Protein AF-A0A5J4V9T2-F1 (afdb_monomer_lite)

Structure (mmCIF, N/CA/C/O backbone):
data_AF-A0A5J4V9T2-F1
#
_entry.id   AF-A0A5J4V9T2-F1
#
loop_
_atom_site.group_PDB
_atom_site.id
_atom_site.type_symbol
_atom_site.label_atom_id
_atom_site.label_alt_id
_atom_site.label_comp_id
_atom_site.label_asym_id
_atom_site.label_entity_id
_atom_site.label_seq_id
_atom_site.pdbx_PDB_ins_code
_atom_site.Cartn_x
_atom_site.Cartn_y
_atom_site.Cartn_z
_atom_site.occupancy
_atom_site.B_iso_or_equiv
_atom_site.auth_seq_id
_atom_site.auth_comp_id
_atom_site.auth_asym_id
_atom_site.auth_atom_id
_atom_site.pdbx_PDB_model_num
ATOM 1 N N . MET A 1 1 ? -54.137 41.431 70.773 1.00 40.53 1 MET A N 1
ATOM 2 C CA . MET A 1 1 ? -53.502 40.230 71.347 1.00 40.53 1 MET A CA 1
ATOM 3 C C . MET A 1 1 ? -53.942 39.076 70.475 1.00 40.53 1 MET A C 1
ATOM 5 O O . MET A 1 1 ? -55.092 38.673 70.559 1.00 40.53 1 MET A O 1
ATOM 9 N N . GLU A 1 2 ? -53.079 38.677 69.551 1.00 47.22 2 GLU A N 1
ATOM 10 C CA . GLU A 1 2 ? -53.306 37.585 68.606 1.00 47.22 2 GLU A CA 1
ATOM 11 C C . GLU A 1 2 ? -52.771 36.324 69.289 1.00 47.22 2 GLU A C 1
ATOM 13 O O . GLU A 1 2 ? -51.603 36.278 69.677 1.00 47.22 2 GLU A O 1
ATOM 18 N N . GLN A 1 3 ? -53.662 35.385 69.611 1.00 48.38 3 GLN A N 1
ATOM 19 C CA . GLN A 1 3 ? -53.279 34.135 70.262 1.00 48.38 3 GLN A CA 1
ATOM 20 C C . GLN A 1 3 ? -52.547 33.287 69.223 1.00 48.38 3 GLN A C 1
ATOM 22 O O . GLN A 1 3 ? -53.113 32.976 68.180 1.00 48.38 3 GLN A O 1
ATOM 27 N N . ALA A 1 4 ? -51.282 32.963 69.494 1.00 53.09 4 ALA A N 1
ATOM 28 C CA . ALA A 1 4 ? -50.544 31.989 68.707 1.00 53.09 4 ALA A CA 1
ATOM 29 C C . ALA A 1 4 ? -51.260 30.641 68.839 1.00 53.09 4 ALA A C 1
ATOM 31 O O . ALA A 1 4 ? -51.366 30.109 69.947 1.00 53.09 4 ALA A O 1
ATOM 32 N N . GLU A 1 5 ? -51.788 30.127 67.729 1.00 59.22 5 GLU A N 1
ATOM 33 C CA . GLU A 1 5 ? -52.361 28.788 67.704 1.00 59.22 5 GLU A CA 1
ATOM 34 C C . GLU A 1 5 ? -51.274 27.770 68.083 1.00 59.22 5 GLU A C 1
ATOM 36 O O . GLU A 1 5 ? -50.152 27.845 67.565 1.00 59.22 5 GLU A O 1
ATOM 41 N N . PRO A 1 6 ? -51.553 26.850 69.022 1.00 55.16 6 PRO A N 1
ATOM 42 C CA . PRO A 1 6 ? -50.631 25.770 69.316 1.00 55.16 6 PRO A CA 1
ATOM 43 C C . PRO A 1 6 ? -50.519 24.910 68.058 1.00 55.16 6 PRO A C 1
ATOM 45 O O . PRO A 1 6 ? -51.531 24.469 67.524 1.00 55.16 6 PRO A O 1
ATOM 48 N N . ILE A 1 7 ? -49.293 24.688 67.582 1.00 58.12 7 ILE A N 1
ATOM 49 C CA . ILE A 1 7 ? -48.998 23.696 66.544 1.00 58.12 7 ILE A CA 1
ATOM 50 C C . ILE A 1 7 ? -49.379 22.335 67.137 1.00 58.12 7 ILE A C 1
ATOM 52 O O . ILE A 1 7 ? -48.586 21.717 67.848 1.00 58.12 7 ILE A O 1
ATOM 56 N N . SER A 1 8 ? -50.633 21.933 66.944 1.00 54.97 8 SER A N 1
ATOM 57 C CA . SER A 1 8 ? -51.125 20.610 67.273 1.00 54.97 8 SER A CA 1
ATOM 58 C C . SER A 1 8 ? -50.748 19.673 66.130 1.00 54.97 8 SER A C 1
ATOM 60 O O . SER A 1 8 ? -50.972 19.972 64.958 1.00 54.97 8 SER A O 1
ATOM 62 N N . ASP A 1 9 ? -50.177 18.542 66.528 1.00 58.06 9 ASP A N 1
ATOM 63 C CA . ASP A 1 9 ? -50.210 17.281 65.793 1.00 58.06 9 ASP A CA 1
ATOM 64 C C . ASP A 1 9 ? -49.193 17.138 64.654 1.00 58.06 9 ASP A C 1
ATOM 66 O O . ASP A 1 9 ? -49.514 17.012 63.475 1.00 58.06 9 ASP A O 1
ATOM 70 N N . LEU A 1 10 ? -47.919 17.049 65.046 1.00 64.00 10 LEU A N 1
ATOM 71 C CA . LEU A 1 10 ? -46.995 16.172 64.332 1.00 64.00 10 LEU A CA 1
ATOM 72 C C . LEU A 1 10 ? -47.247 14.748 64.860 1.00 64.00 10 LEU A C 1
ATOM 74 O O . LEU A 1 10 ? -46.657 14.351 65.863 1.00 64.00 10 LEU A O 1
ATOM 78 N N . GLU A 1 11 ? -48.199 14.027 64.264 1.00 69.88 11 GLU A N 1
ATOM 79 C CA . GLU A 1 11 ? -48.394 12.602 64.558 1.00 69.88 11 GLU A CA 1
ATOM 80 C C . GLU A 1 11 ? -47.126 11.834 64.159 1.00 69.88 11 GLU A C 1
ATOM 82 O O . GLU A 1 11 ? -46.596 12.016 63.059 1.00 69.88 11 GLU A O 1
ATOM 87 N N . ASP A 1 12 ? -46.609 11.001 65.069 1.00 78.75 12 ASP A N 1
ATOM 88 C CA . ASP A 1 12 ? -45.492 10.117 64.747 1.00 78.75 12 ASP A CA 1
ATOM 89 C C . ASP A 1 12 ? -45.935 9.153 63.633 1.00 78.75 12 ASP A C 1
ATOM 91 O O . ASP A 1 12 ? -47.003 8.544 63.751 1.00 78.75 12 ASP A O 1
ATOM 95 N N . PRO A 1 13 ? -45.137 8.991 62.561 1.00 77.25 13 PRO A N 1
ATOM 96 C CA . PRO A 1 13 ? -45.513 8.153 61.434 1.00 77.25 13 PRO A CA 1
ATOM 97 C C . PRO A 1 13 ? -45.791 6.726 61.903 1.00 77.25 13 PRO A C 1
ATOM 99 O O . PRO A 1 13 ? -44.986 6.116 62.616 1.00 77.25 13 PRO A O 1
ATOM 102 N N . SER A 1 14 ? -46.931 6.193 61.474 1.00 88.38 14 SER A N 1
ATOM 103 C CA . SER A 1 14 ? -47.340 4.826 61.778 1.00 88.38 14 SER A CA 1
ATOM 104 C C . SER A 1 14 ? -46.325 3.813 61.237 1.00 88.38 14 SER A C 1
ATOM 106 O O . SER A 1 14 ? -45.560 4.078 60.305 1.00 88.38 14 SER A O 1
ATOM 108 N N . GLU A 1 15 ? -46.307 2.610 61.812 1.00 89.19 15 GLU A N 1
ATOM 109 C CA . GLU A 1 15 ? -45.380 1.553 61.391 1.00 89.19 15 GLU A CA 1
ATOM 110 C C . GLU A 1 15 ? -45.542 1.204 59.8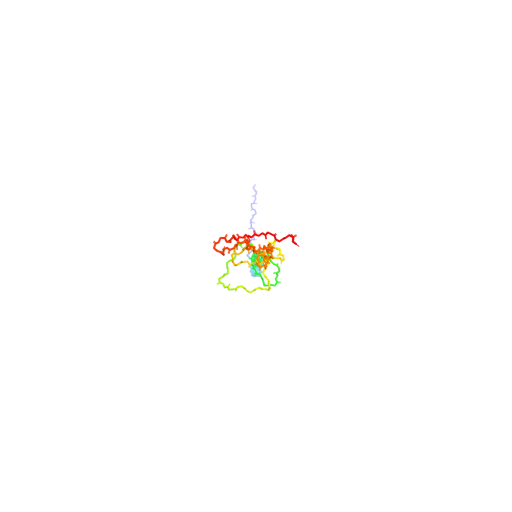98 1.00 89.19 15 GLU A C 1
ATOM 112 O O . GLU A 1 15 ? -44.551 0.961 59.206 1.00 89.19 15 GLU A O 1
ATOM 117 N N . GLU A 1 16 ? -46.774 1.282 59.388 1.00 91.38 16 GLU A N 1
ATOM 118 C CA . GLU A 1 16 ? -47.121 1.082 57.978 1.00 91.38 16 GLU A CA 1
ATOM 119 C C . GLU A 1 16 ? -46.534 2.180 57.080 1.00 91.38 16 GLU A C 1
ATOM 121 O O . GLU A 1 16 ? -45.890 1.872 56.073 1.00 91.38 16 GLU A O 1
ATOM 126 N N . GLU A 1 17 ? -46.664 3.453 57.468 1.00 90.25 17 GLU A N 1
ATOM 127 C CA . GLU A 1 17 ? -46.064 4.586 56.748 1.00 90.25 17 GLU A CA 1
ATOM 128 C C . GLU A 1 17 ? -44.534 4.498 56.740 1.00 90.25 17 GLU A C 1
ATOM 130 O O . GLU A 1 17 ? -43.887 4.738 55.716 1.00 90.25 17 GLU A O 1
ATOM 135 N N . LEU A 1 18 ? -43.937 4.070 57.856 1.00 90.00 18 LEU A N 1
ATOM 136 C CA . LEU A 1 18 ? -42.495 3.865 57.961 1.00 90.00 18 LEU A CA 1
ATOM 137 C C . LEU A 1 18 ? -42.012 2.744 57.026 1.00 90.00 18 LEU A C 1
ATOM 139 O O . LEU A 1 18 ? -40.920 2.818 56.451 1.00 90.00 18 LEU A O 1
ATOM 143 N N . GLN A 1 19 ? -42.815 1.691 56.871 1.00 93.81 19 GLN A N 1
ATOM 144 C CA . GLN A 1 19 ? -42.530 0.559 55.993 1.00 93.81 19 GLN A CA 1
ATOM 145 C C . GLN A 1 19 ? -42.707 0.936 54.517 1.00 93.81 19 GLN A C 1
ATOM 147 O O . GLN A 1 19 ? -41.879 0.562 53.678 1.00 93.81 19 GLN A O 1
ATOM 152 N N . GLN A 1 20 ? -43.722 1.743 54.210 1.00 94.38 20 GLN A N 1
ATOM 153 C CA . GLN A 1 20 ? -43.961 2.283 52.877 1.00 94.38 20 GLN A CA 1
ATOM 154 C C . GLN A 1 20 ? -42.822 3.210 52.438 1.00 94.38 20 GLN A C 1
ATOM 156 O O . GLN A 1 20 ? -42.256 3.010 51.362 1.00 94.38 20 GLN A O 1
ATOM 161 N N . MET A 1 21 ? -42.399 4.131 53.306 1.00 93.75 21 MET A N 1
ATOM 162 C CA . MET A 1 21 ? -41.269 5.029 53.058 1.00 93.75 21 MET A CA 1
ATOM 163 C C . MET A 1 21 ? -39.960 4.259 52.816 1.00 93.75 21 MET A C 1
ATOM 165 O O . MET A 1 21 ? -39.211 4.578 51.892 1.00 93.75 21 MET A O 1
ATOM 169 N N . LYS A 1 22 ? -39.690 3.195 53.587 1.00 92.88 22 LYS A N 1
ATOM 170 C CA . LYS A 1 22 ? -38.529 2.313 53.353 1.00 92.88 22 LYS A CA 1
ATOM 171 C C . LYS A 1 22 ? -38.605 1.608 51.996 1.00 92.88 22 LYS A C 1
ATOM 173 O O . LYS A 1 22 ? -37.604 1.532 51.287 1.00 92.88 22 LYS A O 1
ATOM 178 N N . SER A 1 23 ? -39.783 1.112 51.619 1.00 95.25 23 SER A N 1
ATOM 179 C CA . SER A 1 23 ? -40.006 0.482 50.312 1.00 95.25 23 SER A CA 1
ATOM 180 C C . SER A 1 23 ? -39.780 1.469 49.161 1.00 95.25 23 SER A C 1
ATOM 182 O O . SER A 1 23 ? -39.139 1.124 48.167 1.00 95.25 23 SER A O 1
ATOM 184 N N . GLU A 1 24 ? -40.267 2.705 49.284 1.00 96.25 24 GLU A N 1
ATOM 185 C CA . GLU A 1 24 ? -40.038 3.751 48.283 1.00 96.25 24 GLU A CA 1
ATOM 186 C C . GLU A 1 24 ? -38.565 4.150 48.186 1.00 96.25 24 GLU A C 1
ATOM 188 O O . GLU A 1 24 ? -38.040 4.272 47.077 1.00 96.25 24 GLU A O 1
ATOM 193 N N . TYR A 1 25 ? -37.871 4.259 49.321 1.00 94.94 25 TYR A N 1
ATOM 194 C CA . TYR A 1 25 ? -36.437 4.533 49.357 1.00 94.94 25 TYR A CA 1
ATOM 195 C C . TYR A 1 25 ? -35.626 3.464 48.610 1.00 94.94 25 TYR A C 1
ATOM 197 O O . TYR A 1 25 ? -34.780 3.793 47.775 1.00 94.94 25 TYR A O 1
ATOM 205 N N . GLU A 1 26 ? -35.921 2.181 48.834 1.00 97.06 26 GLU A N 1
ATOM 206 C CA . GLU A 1 26 ? -35.249 1.084 48.128 1.00 97.06 26 GLU A CA 1
ATOM 207 C C . GLU A 1 26 ? -35.585 1.055 46.629 1.00 97.06 26 GLU A C 1
ATOM 209 O O . GLU A 1 26 ? -34.702 0.830 45.794 1.00 97.06 26 GLU A O 1
ATOM 214 N N . LYS A 1 27 ? -36.839 1.345 46.252 1.00 97.12 27 LYS A N 1
ATOM 215 C CA . LYS A 1 27 ? -37.235 1.468 44.837 1.00 97.12 27 LYS A CA 1
ATOM 216 C C . LYS A 1 27 ? -36.484 2.600 44.138 1.00 97.12 27 LYS A C 1
ATOM 218 O O . LYS A 1 27 ? -35.933 2.380 43.061 1.00 97.12 27 LYS A O 1
ATOM 223 N N . MET A 1 28 ? -36.420 3.777 44.758 1.00 96.50 28 MET A N 1
ATOM 224 C CA . MET A 1 28 ? -35.697 4.939 44.236 1.00 96.50 28 MET A CA 1
ATO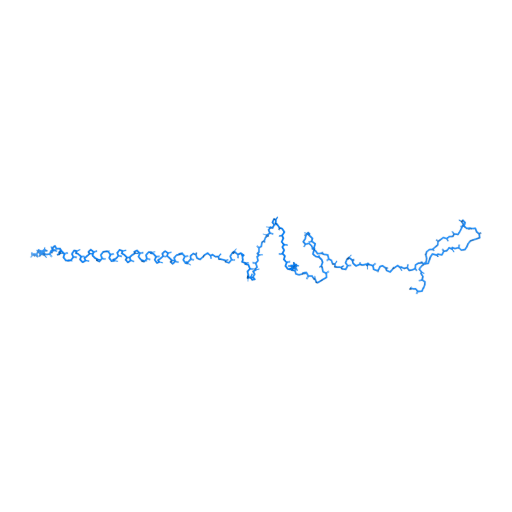M 225 C C . MET A 1 28 ? -34.203 4.640 44.083 1.00 96.50 28 MET A C 1
ATOM 227 O O . MET A 1 28 ? -33.618 4.913 43.034 1.00 96.50 28 MET A O 1
ATOM 231 N N . LYS A 1 29 ? -33.587 4.022 45.095 1.00 97.12 29 LYS A N 1
ATOM 232 C CA . LYS A 1 29 ? -32.172 3.636 45.061 1.00 97.12 29 LYS A CA 1
ATOM 233 C C . LYS A 1 29 ? -31.875 2.674 43.911 1.00 97.12 29 LYS A C 1
ATOM 235 O O . LYS A 1 29 ? -30.908 2.873 43.175 1.00 97.12 29 LYS A O 1
ATOM 240 N N . LYS A 1 30 ? -32.728 1.664 43.713 1.00 97.12 30 LYS A N 1
ATOM 241 C CA . LYS A 1 30 ? -32.609 0.716 42.598 1.00 97.12 30 LYS A CA 1
ATOM 242 C C . LYS A 1 30 ? -32.766 1.408 41.241 1.00 97.12 30 LYS A C 1
ATOM 244 O O . LYS A 1 30 ? -31.977 1.156 40.334 1.00 97.12 30 LYS A O 1
ATOM 249 N N . GLN A 1 31 ? -33.739 2.308 41.113 1.00 96.75 31 GLN A N 1
ATOM 250 C CA . GLN A 1 31 ? -33.962 3.071 39.885 1.00 96.75 31 GLN A CA 1
ATOM 251 C C . GLN A 1 31 ? -32.763 3.967 39.546 1.00 96.75 31 GLN A C 1
ATOM 253 O O . GLN A 1 31 ? -32.368 4.062 38.386 1.00 96.75 31 GLN A O 1
ATOM 258 N N . GLN A 1 32 ? -32.135 4.584 40.548 1.00 95.94 32 GLN A N 1
ATOM 259 C CA . GLN A 1 32 ? -30.949 5.412 40.343 1.00 95.94 32 GLN A CA 1
ATOM 260 C C . GLN A 1 32 ? -29.742 4.593 39.867 1.00 95.94 32 GLN A C 1
ATOM 262 O O . GLN A 1 32 ? -29.057 5.014 38.936 1.00 95.94 32 GLN A O 1
ATOM 267 N N . GLN A 1 33 ? -29.527 3.401 40.432 1.00 94.69 33 GLN A N 1
ATOM 268 C CA . GLN A 1 33 ? -28.492 2.475 39.956 1.00 94.69 33 GLN A CA 1
ATOM 269 C C . GLN A 1 33 ? -28.726 2.038 38.504 1.00 94.69 33 GLN A C 1
ATOM 271 O O . GLN A 1 33 ? -27.783 1.954 37.718 1.00 94.69 33 GLN A O 1
ATOM 276 N N . GLU A 1 34 ? -29.979 1.781 38.128 1.00 95.94 34 GLU A N 1
ATOM 277 C CA . GLU A 1 34 ? -30.336 1.440 36.751 1.00 95.94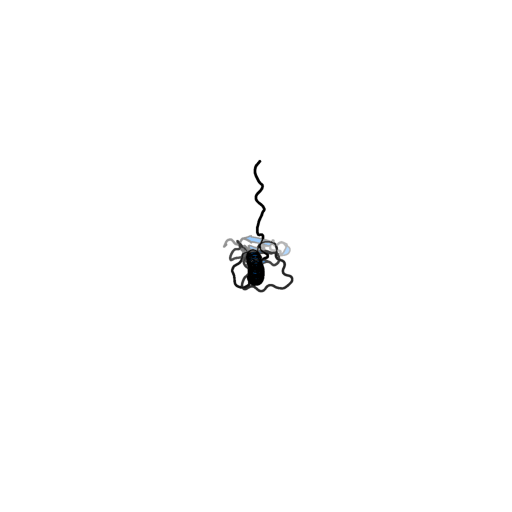 34 GLU A CA 1
ATOM 278 C C . GLU A 1 34 ? -30.040 2.607 35.799 1.00 95.94 34 GLU A C 1
ATOM 280 O O . GLU A 1 34 ? -29.360 2.413 34.790 1.00 95.94 34 GLU A O 1
ATOM 285 N N . ILE A 1 35 ? -30.438 3.831 36.160 1.00 95.50 35 ILE A N 1
ATOM 286 C CA . ILE A 1 35 ? -30.134 5.049 35.392 1.00 95.50 35 ILE A CA 1
ATOM 287 C C . ILE A 1 35 ? -28.621 5.22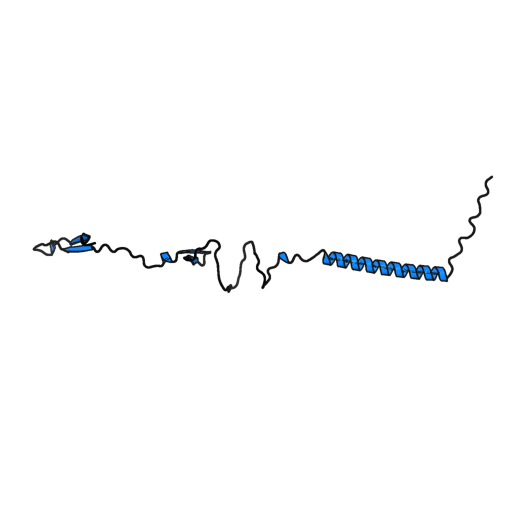5 35.217 1.00 95.50 35 ILE A C 1
ATOM 289 O O . ILE A 1 35 ? -28.161 5.464 34.101 1.00 95.50 35 ILE A O 1
ATOM 293 N N . GLU A 1 36 ? -27.839 5.068 36.283 1.00 95.00 36 GLU A N 1
ATOM 294 C CA . GLU A 1 36 ? -26.380 5.184 36.235 1.00 95.00 36 GLU A CA 1
ATOM 295 C C . GLU A 1 36 ? -25.755 4.106 35.334 1.00 95.00 36 GLU A C 1
ATOM 297 O O . GLU A 1 36 ? -24.885 4.396 34.506 1.00 95.00 36 GLU A O 1
ATOM 302 N N . SER A 1 37 ? -26.247 2.865 35.417 1.00 92.62 37 SER A N 1
ATOM 303 C CA . SER A 1 37 ? -25.798 1.772 34.550 1.00 92.62 37 SER A CA 1
ATOM 304 C C . SER A 1 37 ? -26.089 2.051 33.069 1.00 92.62 37 SER A C 1
ATOM 306 O O . SER A 1 37 ? -25.221 1.843 32.215 1.00 92.62 37 SER A O 1
ATOM 308 N N . LEU A 1 38 ? -27.267 2.606 32.763 1.00 92.31 38 LEU A N 1
ATOM 309 C CA . LEU A 1 38 ? -27.670 2.995 31.415 1.00 92.31 38 LEU A CA 1
ATOM 310 C C . LEU A 1 38 ? -26.816 4.157 30.903 1.00 92.31 38 LEU A C 1
ATOM 312 O O . LEU A 1 38 ? -26.322 4.100 29.778 1.00 92.31 38 LEU A O 1
ATOM 316 N N . GLN A 1 39 ? -26.577 5.181 31.724 1.00 87.19 39 GLN A N 1
ATOM 317 C CA . GLN A 1 39 ? -25.705 6.306 31.379 1.00 87.19 39 GLN A CA 1
ATOM 318 C C . GLN A 1 39 ? -24.274 5.844 31.076 1.00 87.19 39 GLN A C 1
ATOM 320 O O . GLN A 1 39 ? -23.696 6.238 30.059 1.00 87.19 39 GLN A O 1
ATOM 325 N N . LYS A 1 40 ? -23.719 4.947 31.900 1.00 86.50 40 LYS A N 1
ATOM 326 C CA . LYS A 1 40 ? -22.391 4.355 31.689 1.00 86.50 40 LYS A CA 1
ATOM 327 C C . LYS A 1 40 ? -22.325 3.526 30.403 1.00 86.50 40 LYS A C 1
ATOM 329 O O . LYS A 1 40 ? -21.343 3.610 29.665 1.00 86.50 40 LYS A O 1
ATOM 334 N N . PHE A 1 41 ? -23.376 2.767 30.094 1.00 81.88 41 PHE A N 1
ATOM 335 C CA . PHE A 1 41 ? -23.479 2.019 28.840 1.00 81.88 41 PHE A CA 1
ATOM 336 C C . PHE A 1 41 ? -23.539 2.943 27.613 1.00 81.88 41 PHE A C 1
ATOM 338 O O . PHE A 1 41 ? -22.850 2.701 26.620 1.00 81.88 41 PHE A O 1
ATOM 345 N N . GLN A 1 42 ? -24.302 4.039 27.686 1.00 80.81 42 GLN A N 1
ATOM 3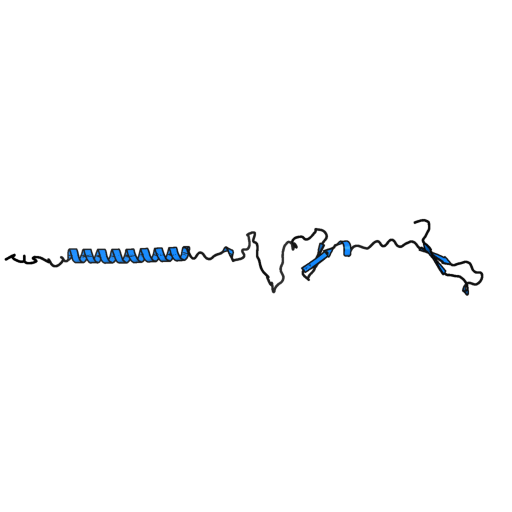46 C CA . GLN A 1 42 ? -24.356 5.050 26.624 1.00 80.81 42 GLN A CA 1
ATOM 347 C C . GLN A 1 42 ? -23.002 5.741 26.422 1.00 80.81 42 GLN A C 1
ATOM 349 O O . GLN A 1 42 ? -22.595 5.961 25.281 1.00 80.81 42 GLN A O 1
ATOM 354 N N . PHE A 1 43 ? -22.265 6.031 27.500 1.00 76.81 43 PHE A N 1
ATOM 355 C CA . PHE A 1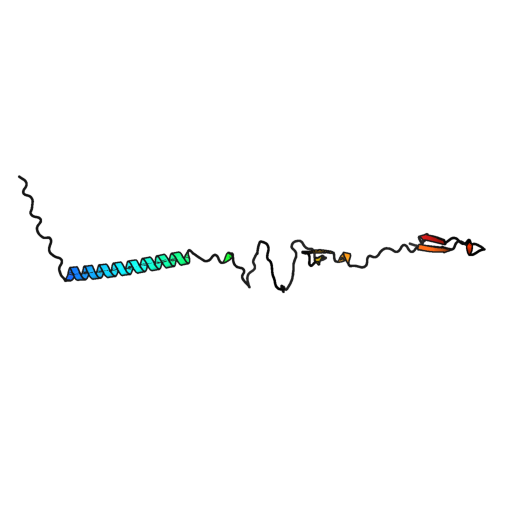 43 ? -20.904 6.566 27.414 1.00 76.81 43 PHE A CA 1
ATOM 356 C C . PHE A 1 43 ? -19.969 5.610 26.664 1.00 76.81 43 PHE A C 1
ATOM 358 O O . PHE A 1 43 ? -19.277 6.040 25.745 1.00 76.81 43 PHE A O 1
ATOM 365 N N . PHE A 1 44 ? -20.017 4.310 26.976 1.00 72.38 44 PHE A N 1
ATOM 366 C CA . PHE A 1 44 ? -19.204 3.299 26.293 1.00 72.38 44 PHE A CA 1
ATOM 367 C C . PHE A 1 44 ? -19.575 3.142 24.810 1.00 72.38 44 PHE A C 1
ATOM 369 O O . PHE A 1 44 ? -18.706 2.989 23.954 1.00 72.38 44 PHE A O 1
ATOM 376 N N . LYS A 1 45 ? -20.870 3.235 24.476 1.00 71.94 45 LYS A N 1
ATOM 377 C CA . LYS A 1 45 ? -21.318 3.284 23.077 1.00 71.94 45 LYS A CA 1
ATOM 378 C C . LYS A 1 45 ? -20.879 4.551 22.358 1.00 71.94 45 LYS A C 1
ATOM 380 O O . LYS A 1 45 ? -20.662 4.491 21.156 1.00 71.94 45 LYS A O 1
ATOM 385 N N . LYS A 1 46 ? -20.795 5.687 23.050 1.00 63.69 46 LYS A N 1
ATOM 386 C CA . LYS A 1 46 ? -20.367 6.966 22.471 1.00 63.69 46 LYS A CA 1
ATOM 387 C C . LYS A 1 46 ? -18.853 7.028 22.290 1.00 63.69 46 LYS A C 1
ATOM 389 O O . LYS A 1 46 ? -18.396 7.608 21.310 1.00 63.69 46 LYS A O 1
ATOM 394 N N . SER A 1 47 ? -18.083 6.372 23.158 1.00 63.16 47 SER A N 1
ATOM 395 C CA . SER A 1 47 ? -16.669 6.069 22.928 1.00 63.16 47 SER A CA 1
ATOM 396 C C . SER A 1 47 ? -16.513 4.921 21.925 1.00 63.16 47 SER A C 1
ATOM 398 O O . SER A 1 47 ? -15.801 3.953 22.201 1.00 63.16 47 SER A O 1
ATOM 400 N N . GLN A 1 48 ? -17.211 4.989 20.782 1.00 68.12 48 GLN A N 1
ATOM 401 C CA . GLN A 1 48 ? -16.963 4.057 19.689 1.00 68.12 48 GLN A CA 1
ATOM 402 C C . GLN A 1 48 ? -15.473 4.102 19.391 1.00 68.12 48 GLN A C 1
ATOM 404 O O . GLN A 1 48 ? -14.911 5.169 19.143 1.00 68.12 48 GLN A O 1
ATOM 409 N N . VAL A 1 49 ? -14.832 2.939 19.470 1.00 73.88 49 VAL A N 1
ATOM 410 C CA . VAL A 1 49 ? -13.478 2.786 18.962 1.00 73.88 49 VAL A CA 1
ATOM 411 C C . VAL A 1 49 ? -13.535 3.219 17.506 1.00 73.88 49 VAL A C 1
ATOM 413 O O . VAL A 1 49 ? -14.305 2.658 16.728 1.00 73.88 49 VAL A O 1
ATOM 416 N N . ASP A 1 50 ? -12.770 4.247 17.156 1.00 77.25 50 ASP A N 1
ATOM 417 C CA . ASP A 1 50 ? -12.660 4.689 15.776 1.00 77.25 50 ASP A CA 1
ATOM 418 C C . ASP A 1 50 ? -11.924 3.610 14.971 1.00 77.25 50 ASP A C 1
ATOM 420 O O . ASP A 1 50 ? -10.691 3.554 14.915 1.00 77.25 50 ASP A O 1
ATOM 424 N N . LEU A 1 51 ? -12.704 2.699 14.388 1.00 83.69 51 LEU A N 1
ATOM 425 C CA . LEU A 1 51 ? -12.191 1.589 13.597 1.00 83.69 51 LEU A CA 1
ATOM 426 C C . LEU A 1 51 ? -11.640 2.054 12.244 1.00 83.69 51 LEU A C 1
ATOM 428 O O . LEU A 1 51 ? -10.911 1.293 11.611 1.00 83.69 51 LEU A O 1
ATOM 432 N N . SER A 1 52 ? -11.906 3.297 11.816 1.00 83.94 52 SER A N 1
ATOM 433 C CA . SER A 1 52 ? -11.427 3.806 10.524 1.00 83.94 52 SER A CA 1
ATOM 434 C C . SER A 1 52 ? -9.909 4.007 10.487 1.00 83.94 52 SER A C 1
ATOM 436 O O . SER A 1 52 ? -9.348 4.288 9.430 1.00 83.94 52 SER A O 1
ATOM 438 N N . ARG A 1 53 ? -9.232 3.894 11.637 1.00 88.06 53 ARG A N 1
ATOM 439 C CA . ARG A 1 53 ? -7.773 4.017 11.765 1.00 88.06 53 ARG A CA 1
ATOM 440 C C . ARG A 1 53 ? -7.027 2.690 11.625 1.00 88.06 53 ARG A C 1
ATOM 442 O O . ARG A 1 53 ? -5.796 2.697 11.619 1.00 88.06 53 ARG A O 1
ATOM 449 N N . PHE A 1 54 ? -7.739 1.569 11.540 1.00 91.50 54 PHE A N 1
ATOM 450 C CA . PHE A 1 54 ? -7.152 0.237 11.425 1.00 91.50 54 PHE A CA 1
ATOM 451 C C . PHE A 1 54 ? -7.239 -0.280 9.991 1.00 91.50 54 PHE A C 1
ATOM 453 O O . PHE A 1 54 ? -8.202 -0.013 9.279 1.00 91.50 54 PHE A O 1
ATOM 460 N N . VAL A 1 55 ? -6.235 -1.059 9.586 1.00 95.50 55 VAL A N 1
ATOM 461 C CA . VAL A 1 55 ? -6.240 -1.761 8.299 1.00 95.50 55 VAL A CA 1
ATOM 462 C C . VAL A 1 55 ? -6.974 -3.090 8.456 1.00 95.50 55 VAL A C 1
ATOM 464 O O . VAL A 1 55 ? -6.676 -3.868 9.361 1.00 95.50 55 VAL A O 1
ATOM 467 N N . THR A 1 56 ? -7.913 -3.365 7.560 1.00 95.00 56 THR A N 1
ATOM 468 C CA . THR A 1 56 ? -8.688 -4.614 7.502 1.00 95.00 56 THR A CA 1
ATOM 469 C C . THR A 1 56 ? -8.281 -5.471 6.297 1.00 95.00 56 THR A C 1
ATOM 471 O O . THR A 1 56 ? -7.542 -5.012 5.428 1.00 95.00 56 THR A O 1
ATOM 474 N N . ARG A 1 57 ? -8.724 -6.734 6.245 1.00 95.25 57 ARG A N 1
ATOM 475 C CA . ARG A 1 57 ? -8.266 -7.708 5.234 1.00 95.25 57 ARG A CA 1
ATOM 476 C C . ARG A 1 57 ? -9.043 -7.669 3.919 1.00 95.25 57 ARG A C 1
ATOM 478 O O . ARG A 1 57 ? -8.445 -7.869 2.869 1.00 95.25 57 ARG A O 1
ATOM 485 N N . ASP A 1 58 ? -10.341 -7.391 3.990 1.00 94.75 58 ASP A N 1
ATOM 486 C CA . ASP A 1 58 ? -11.274 -7.683 2.891 1.00 94.75 58 ASP A CA 1
ATOM 487 C C . ASP A 1 58 ? -11.977 -6.428 2.356 1.00 94.75 58 ASP A C 1
ATOM 489 O O . ASP A 1 58 ? -12.975 -6.514 1.645 1.00 94.75 58 ASP A O 1
ATOM 493 N N . THR A 1 59 ? -11.474 -5.242 2.710 1.00 94.25 59 THR A N 1
ATOM 494 C CA . THR A 1 59 ? -12.034 -3.972 2.239 1.00 94.25 59 THR A CA 1
ATOM 495 C C . THR A 1 59 ? -11.002 -3.169 1.459 1.00 94.25 59 THR A C 1
ATOM 497 O O . THR A 1 59 ? -9.810 -3.159 1.786 1.00 94.25 59 THR A O 1
ATOM 500 N N . ALA A 1 60 ? -11.470 -2.481 0.417 1.00 94.88 60 ALA A N 1
ATOM 501 C CA . ALA A 1 60 ? -10.665 -1.506 -0.303 1.00 94.88 60 ALA A CA 1
ATOM 502 C C . ALA A 1 60 ? -10.366 -0.315 0.618 1.00 94.88 60 ALA A C 1
ATOM 504 O O . ALA A 1 60 ? -11.281 0.270 1.198 1.00 94.88 60 ALA A O 1
ATOM 505 N N . GLN A 1 61 ? -9.085 0.021 0.777 1.00 95.06 61 GLN A N 1
ATOM 506 C CA . GLN A 1 61 ? -8.622 1.003 1.758 1.00 95.06 61 GLN A CA 1
ATOM 507 C C . GLN A 1 61 ? -7.479 1.847 1.195 1.00 95.06 61 GLN A C 1
ATOM 509 O O . GLN A 1 61 ? -6.598 1.333 0.506 1.00 95.06 61 GLN A O 1
ATOM 514 N N . THR A 1 62 ? -7.454 3.130 1.561 1.00 93.81 62 THR A N 1
ATOM 515 C CA . THR A 1 62 ? -6.316 4.024 1.315 1.00 93.81 62 THR A CA 1
ATOM 516 C C . THR A 1 62 ? -5.491 4.138 2.590 1.00 93.81 62 THR A C 1
ATOM 518 O O . THR A 1 62 ? -5.979 4.622 3.609 1.00 93.81 62 THR A O 1
ATOM 521 N N . ILE A 1 63 ? -4.228 3.716 2.534 1.00 94.56 63 ILE A N 1
ATOM 522 C CA . ILE A 1 63 ? -3.300 3.751 3.668 1.00 94.56 63 ILE A CA 1
ATOM 523 C C . ILE A 1 63 ? -2.228 4.807 3.385 1.00 94.56 63 ILE A C 1
ATOM 525 O O . ILE A 1 63 ? -1.438 4.658 2.457 1.00 94.56 63 ILE A O 1
ATOM 529 N N . THR A 1 64 ? -2.181 5.874 4.184 1.00 94.62 64 THR A N 1
ATOM 530 C CA . THR A 1 64 ? -1.270 7.013 3.970 1.00 94.62 64 THR A CA 1
ATOM 531 C C . THR A 1 64 ? -0.051 6.982 4.896 1.00 94.62 64 THR A C 1
ATOM 533 O O . THR A 1 64 ? -0.051 6.324 5.940 1.00 94.62 64 THR A O 1
ATOM 536 N N . GLY A 1 65 ? 1.011 7.701 4.517 1.00 96.75 65 GLY A N 1
ATOM 537 C CA . GLY A 1 65 ? 2.286 7.783 5.245 1.00 96.75 65 GLY A CA 1
ATOM 538 C C . GLY A 1 65 ? 3.216 6.590 4.999 1.00 96.75 65 GLY A C 1
ATOM 539 O O . GLY A 1 65 ? 2.780 5.538 4.533 1.00 96.75 65 GLY A O 1
ATOM 540 N N . THR A 1 66 ? 4.493 6.725 5.358 1.00 96.19 66 THR A N 1
ATOM 541 C CA . THR A 1 66 ? 5.510 5.680 5.155 1.00 96.19 66 THR A CA 1
ATOM 542 C C . THR A 1 66 ? 5.133 4.379 5.869 1.00 96.19 66 THR A C 1
ATOM 544 O O . THR A 1 66 ? 4.708 4.397 7.029 1.00 96.19 66 THR A O 1
ATOM 547 N N . LYS A 1 67 ? 5.254 3.246 5.167 1.00 96.00 67 LYS A N 1
ATOM 548 C CA . LYS A 1 67 ? 5.035 1.898 5.707 1.00 96.00 67 LYS A CA 1
ATOM 549 C C . LYS A 1 67 ? 6.290 1.067 5.498 1.00 96.00 67 LYS A C 1
ATOM 551 O O . LYS A 1 67 ? 6.708 0.855 4.365 1.00 96.00 67 LYS A O 1
ATOM 556 N N . THR A 1 68 ? 6.873 0.612 6.600 1.00 95.88 68 THR A N 1
ATOM 557 C CA . THR A 1 68 ? 8.075 -0.222 6.599 1.00 95.88 68 THR A CA 1
ATOM 558 C C . THR A 1 68 ? 7.677 -1.653 6.918 1.00 95.88 68 THR A C 1
ATOM 560 O O . THR A 1 68 ? 7.084 -1.909 7.964 1.00 95.88 68 THR A O 1
ATOM 563 N N . PHE A 1 69 ? 8.024 -2.581 6.030 1.00 96.19 69 PHE A N 1
ATOM 564 C CA . PHE A 1 69 ? 7.825 -4.013 6.222 1.00 96.19 69 PHE A CA 1
ATOM 565 C C . PHE A 1 69 ? 9.192 -4.663 6.430 1.00 96.19 69 PHE A C 1
ATOM 567 O O . PHE A 1 69 ? 10.092 -4.493 5.614 1.00 96.19 69 PHE A O 1
ATOM 574 N N . THR A 1 70 ? 9.365 -5.378 7.540 1.00 97.75 70 THR A N 1
ATOM 575 C CA . THR A 1 70 ? 10.625 -6.066 7.881 1.00 97.75 70 THR A CA 1
ATOM 576 C C . THR A 1 70 ? 10.717 -7.468 7.285 1.00 97.75 70 THR A C 1
ATOM 578 O O . THR A 1 70 ? 11.738 -8.133 7.429 1.00 97.75 70 THR A O 1
ATOM 581 N N . GLN A 1 71 ? 9.645 -7.920 6.636 1.00 97.88 71 GLN A N 1
ATOM 582 C CA . GLN A 1 71 ? 9.509 -9.238 6.033 1.00 97.88 71 GLN A CA 1
ATOM 583 C C . GLN A 1 71 ? 9.061 -9.107 4.572 1.00 97.88 71 GLN A C 1
ATOM 585 O O . GLN A 1 71 ? 8.477 -8.078 4.213 1.00 97.88 71 GLN A O 1
ATOM 590 N N . PRO A 1 72 ? 9.307 -10.131 3.731 1.00 95.69 72 PRO A N 1
ATOM 591 C CA . PRO A 1 72 ? 8.863 -10.131 2.342 1.00 95.69 72 PRO A CA 1
ATOM 592 C C . PRO A 1 72 ? 7.350 -9.926 2.205 1.00 95.69 72 PRO A C 1
ATOM 594 O O . PRO A 1 72 ? 6.561 -10.481 2.970 1.00 95.69 72 PRO A O 1
ATOM 597 N N . ILE A 1 73 ? 6.952 -9.157 1.191 1.00 94.62 73 ILE A N 1
ATOM 598 C CA . ILE A 1 73 ? 5.550 -8.914 0.841 1.00 94.62 73 ILE A CA 1
ATOM 599 C C . ILE A 1 73 ? 5.218 -9.737 -0.398 1.00 94.62 73 ILE A C 1
ATOM 601 O O . ILE A 1 73 ? 5.902 -9.633 -1.415 1.00 94.62 73 ILE A O 1
ATOM 605 N N . VAL A 1 74 ? 4.139 -10.512 -0.327 1.00 95.12 74 VAL A N 1
ATOM 606 C CA . VAL A 1 74 ? 3.557 -11.197 -1.483 1.00 95.12 74 VAL A CA 1
ATOM 607 C C . VAL A 1 74 ? 2.258 -10.488 -1.840 1.00 95.12 74 VAL A C 1
ATOM 609 O O . VAL A 1 74 ? 1.364 -10.365 -1.006 1.00 95.12 74 VAL A O 1
ATOM 612 N N . ALA A 1 75 ? 2.168 -10.009 -3.075 1.00 94.44 75 ALA A N 1
ATOM 613 C CA . ALA A 1 75 ? 0.982 -9.373 -3.629 1.00 94.44 75 ALA A CA 1
ATOM 614 C C . ALA A 1 75 ? 0.717 -9.939 -5.024 1.00 94.44 75 ALA A C 1
ATOM 616 O O . ALA A 1 75 ? 1.654 -10.315 -5.727 1.00 94.44 75 ALA A O 1
ATOM 617 N N . ASN A 1 76 ? -0.549 -9.960 -5.441 1.00 94.31 76 ASN A N 1
ATOM 618 C CA . ASN A 1 76 ? -0.913 -10.386 -6.796 1.00 94.31 76 ASN A CA 1
ATOM 619 C C . ASN A 1 76 ? -0.290 -9.471 -7.863 1.00 94.31 76 ASN A C 1
ATOM 621 O O . ASN A 1 76 ? 0.041 -9.924 -8.953 1.00 94.31 76 ASN A O 1
ATOM 625 N N . SER A 1 77 ? -0.137 -8.184 -7.543 1.00 89.62 77 SER A N 1
ATOM 626 C CA . SER A 1 77 ? 0.443 -7.179 -8.431 1.00 89.62 77 SER A CA 1
ATOM 627 C C . SER A 1 77 ? 1.011 -6.005 -7.638 1.00 89.62 77 SER A C 1
ATOM 629 O O . SER A 1 77 ? 0.406 -5.572 -6.655 1.00 89.62 77 SER A O 1
ATOM 631 N N . PHE A 1 78 ? 2.113 -5.436 -8.125 1.00 89.19 78 PHE A N 1
ATOM 632 C CA . PHE A 1 78 ? 2.642 -4.150 -7.674 1.00 89.19 78 PHE A CA 1
ATOM 633 C C . PHE A 1 78 ? 2.422 -3.117 -8.778 1.00 89.19 78 PHE A C 1
ATOM 635 O O . PHE A 1 78 ? 2.915 -3.290 -9.889 1.00 89.19 78 PHE A O 1
ATOM 642 N N . ILE A 1 79 ? 1.673 -2.056 -8.478 1.00 87.56 79 ILE A N 1
ATOM 643 C CA . ILE A 1 79 ? 1.350 -0.989 -9.431 1.00 87.56 79 ILE A CA 1
ATOM 644 C C . ILE A 1 79 ? 1.957 0.308 -8.905 1.00 87.56 79 ILE A C 1
ATOM 646 O O . ILE A 1 79 ? 1.683 0.710 -7.774 1.00 87.56 79 ILE A O 1
ATOM 650 N N . LYS A 1 80 ? 2.774 0.971 -9.726 1.00 87.31 80 LYS A N 1
ATOM 651 C CA . LYS A 1 80 ? 3.208 2.344 -9.464 1.00 87.31 80 LYS A CA 1
ATOM 652 C C . LYS A 1 80 ? 2.150 3.288 -10.024 1.00 87.31 80 LYS A C 1
ATOM 654 O O . LYS A 1 80 ? 1.784 3.170 -11.191 1.00 87.31 80 LYS A O 1
ATOM 659 N N . THR A 1 81 ? 1.649 4.198 -9.195 1.00 87.69 81 THR A N 1
ATOM 660 C CA . THR A 1 81 ? 0.749 5.260 -9.659 1.00 87.69 81 THR A CA 1
ATOM 661 C C . THR A 1 81 ? 1.432 6.048 -10.771 1.00 87.69 81 THR A C 1
ATOM 663 O O . THR A 1 81 ? 2.626 6.335 -10.670 1.00 87.69 81 THR A O 1
ATOM 666 N N . ASP A 1 82 ? 0.682 6.341 -11.831 1.00 88.31 82 ASP A N 1
ATOM 667 C CA . ASP A 1 82 ? 1.156 7.040 -13.033 1.00 88.31 82 ASP A CA 1
ATOM 668 C C . ASP A 1 82 ? 2.257 6.304 -13.829 1.00 88.31 82 ASP A C 1
ATOM 670 O O . ASP A 1 82 ? 2.897 6.891 -14.700 1.00 88.31 82 ASP A O 1
ATOM 674 N N . GLY A 1 83 ? 2.477 5.010 -13.560 1.00 88.88 83 GLY A N 1
ATOM 675 C CA . GLY A 1 83 ? 3.333 4.154 -14.382 1.00 88.88 83 GLY A CA 1
ATOM 676 C C . GLY A 1 83 ? 2.697 3.814 -15.734 1.00 88.88 83 GLY A C 1
ATOM 677 O O . GLY A 1 83 ? 1.474 3.829 -15.886 1.00 88.88 83 GLY A O 1
ATOM 678 N N . THR A 1 84 ? 3.525 3.477 -16.723 1.00 90.69 84 THR A N 1
ATOM 679 C CA . THR A 1 84 ? 3.069 3.024 -18.047 1.00 90.69 84 THR A CA 1
ATOM 680 C C . THR A 1 84 ? 3.164 1.502 -18.173 1.00 90.69 84 THR A C 1
ATOM 682 O O . THR A 1 84 ? 3.859 0.835 -17.408 1.00 90.69 84 THR A O 1
ATOM 685 N N . GLN A 1 85 ? 2.478 0.932 -19.168 1.00 91.12 85 GLN A N 1
ATOM 686 C CA . GLN A 1 85 ? 2.534 -0.510 -19.450 1.00 91.12 85 GLN A CA 1
ATOM 687 C C . GLN A 1 85 ? 3.904 -0.991 -19.980 1.00 91.12 85 GLN A C 1
ATOM 689 O O . GLN A 1 85 ? 4.146 -2.193 -20.020 1.00 91.12 85 GLN A O 1
ATOM 694 N N . ASN A 1 86 ? 4.795 -0.067 -20.363 1.00 93.19 86 ASN A N 1
ATOM 695 C CA . ASN A 1 86 ? 6.125 -0.345 -20.922 1.00 93.19 86 ASN A CA 1
ATOM 696 C C . ASN A 1 86 ? 7.248 -0.111 -19.894 1.00 93.19 86 ASN A C 1
ATOM 698 O O . ASN A 1 86 ? 8.363 0.247 -20.255 1.00 93.19 86 ASN A O 1
ATOM 702 N N . GLN A 1 87 ? 6.975 -0.288 -18.599 1.00 94.06 87 GLN A N 1
ATOM 703 C CA . GLN A 1 87 ? 7.953 -0.030 -17.541 1.00 94.06 87 GLN A CA 1
ATOM 704 C C . GLN A 1 87 ? 8.260 -1.263 -16.691 1.00 94.06 87 GLN A C 1
ATOM 706 O O . GLN A 1 87 ? 7.388 -2.065 -16.365 1.00 94.06 87 GLN A O 1
ATOM 711 N N . ILE A 1 88 ? 9.518 -1.356 -16.263 1.00 92.81 88 ILE A N 1
ATOM 712 C CA . ILE A 1 88 ? 10.016 -2.307 -15.271 1.00 92.81 88 ILE A CA 1
ATOM 713 C C . ILE A 1 88 ? 10.158 -1.577 -13.936 1.00 92.81 88 ILE A C 1
ATOM 715 O O . ILE A 1 88 ? 10.817 -0.538 -13.859 1.00 92.81 88 ILE A O 1
ATOM 719 N N . LEU A 1 89 ? 9.568 -2.128 -12.871 1.00 92.19 89 LEU A N 1
ATOM 720 C CA . LEU A 1 89 ? 9.729 -1.613 -11.511 1.00 92.19 89 LEU A CA 1
ATOM 721 C C . LEU A 1 89 ? 11.079 -2.045 -10.932 1.00 92.19 89 LEU A C 1
ATOM 723 O O . LEU A 1 89 ? 11.378 -3.236 -10.850 1.00 92.19 89 LEU A O 1
ATOM 727 N N . LEU A 1 90 ? 11.885 -1.075 -10.507 1.00 92.00 90 LEU A N 1
ATOM 728 C CA . LEU A 1 90 ? 13.204 -1.327 -9.937 1.00 92.00 90 LEU A CA 1
ATOM 729 C C . LEU A 1 90 ? 13.147 -1.426 -8.410 1.00 92.00 90 LEU A C 1
ATOM 731 O O . LEU A 1 90 ? 12.324 -0.787 -7.753 1.00 92.00 90 LEU A O 1
ATOM 735 N N . ALA A 1 91 ? 14.092 -2.164 -7.824 1.00 89.31 91 ALA A N 1
ATOM 736 C CA . ALA A 1 91 ? 14.176 -2.356 -6.373 1.00 89.31 91 ALA A CA 1
ATOM 737 C C . ALA A 1 91 ? 14.396 -1.050 -5.581 1.00 89.31 91 ALA A C 1
ATOM 739 O O . ALA A 1 91 ? 14.047 -0.973 -4.407 1.00 89.31 91 ALA A O 1
ATOM 740 N N . ASN A 1 92 ? 14.944 -0.008 -6.216 1.00 89.44 92 ASN A N 1
ATOM 741 C CA . ASN A 1 92 ? 15.110 1.321 -5.617 1.00 89.44 92 ASN A CA 1
ATOM 742 C C . ASN A 1 92 ? 13.834 2.191 -5.676 1.00 89.44 92 ASN A C 1
ATOM 744 O O . ASN A 1 92 ? 13.872 3.351 -5.273 1.00 89.44 92 ASN A O 1
ATOM 748 N N . GLY A 1 93 ? 12.721 1.665 -6.202 1.00 87.00 93 GLY A N 1
ATOM 749 C CA . GLY A 1 93 ? 11.446 2.375 -6.347 1.00 87.00 93 GLY A CA 1
ATOM 750 C C . GLY A 1 93 ? 11.309 3.214 -7.625 1.00 87.00 93 GLY A C 1
ATOM 751 O O . GLY A 1 93 ? 10.251 3.818 -7.847 1.00 87.00 93 GLY A O 1
ATOM 752 N N . GLY A 1 94 ? 12.348 3.256 -8.465 1.00 90.88 94 GLY A N 1
ATOM 753 C CA . GLY A 1 94 ? 12.311 3.855 -9.797 1.00 90.88 94 GLY A CA 1
ATOM 754 C C . GLY A 1 94 ? 11.675 2.942 -10.849 1.00 90.88 94 GLY A C 1
ATOM 755 O O . GLY A 1 94 ? 11.183 1.852 -10.549 1.00 90.88 94 GLY A O 1
ATOM 756 N N . THR A 1 95 ? 11.708 3.399 -12.097 1.00 93.56 95 THR A N 1
ATOM 757 C CA . THR A 1 95 ? 11.254 2.648 -13.273 1.00 93.56 95 THR A CA 1
ATOM 758 C C . THR A 1 95 ? 12.295 2.728 -14.381 1.00 93.56 95 THR A C 1
ATOM 760 O O . THR A 1 95 ? 12.943 3.764 -14.530 1.00 93.56 95 THR A O 1
ATOM 763 N N . SER A 1 96 ? 12.410 1.671 -15.178 1.00 93.75 96 SER A N 1
ATOM 764 C CA . SER A 1 96 ? 13.117 1.676 -16.467 1.00 93.75 96 SER A CA 1
ATOM 765 C C . SER A 1 96 ? 12.139 1.350 -17.584 1.00 93.75 96 SER A C 1
ATOM 767 O O . SER A 1 96 ? 11.183 0.616 -17.339 1.00 93.75 96 SER A O 1
ATOM 769 N N . ASP A 1 97 ? 12.362 1.879 -18.785 1.00 94.88 97 ASP A N 1
ATOM 770 C CA . ASP A 1 97 ? 11.561 1.483 -19.941 1.00 94.88 97 ASP A CA 1
ATOM 771 C C . ASP A 1 97 ? 11.987 0.086 -20.413 1.00 94.88 97 ASP A C 1
ATOM 773 O O . ASP A 1 97 ? 13.156 -0.291 -20.304 1.00 94.88 97 ASP A O 1
ATOM 777 N N . VAL A 1 98 ? 11.044 -0.704 -20.918 1.00 94.12 98 VAL A N 1
ATOM 778 C CA . VAL A 1 98 ? 11.348 -2.004 -21.529 1.00 94.12 98 VAL A CA 1
ATOM 779 C C . VAL A 1 98 ? 12.236 -1.821 -22.764 1.00 94.12 98 VAL A C 1
ATOM 781 O O . VAL A 1 98 ? 13.128 -2.642 -22.994 1.00 94.12 98 VAL A O 1
ATOM 784 N N . ASP A 1 99 ? 12.061 -0.724 -23.508 1.00 92.38 99 ASP A N 1
ATOM 785 C CA . ASP A 1 99 ? 12.815 -0.428 -24.730 1.00 92.38 99 ASP A CA 1
ATOM 786 C C . ASP A 1 99 ? 14.323 -0.271 -24.482 1.00 92.38 99 ASP A C 1
ATOM 788 O O . ASP A 1 99 ? 15.136 -0.556 -25.365 1.00 92.38 99 ASP A O 1
ATOM 792 N N . ASP A 1 100 ? 14.725 0.105 -23.264 1.00 91.38 100 ASP A N 1
ATOM 793 C CA . ASP A 1 100 ? 16.137 0.221 -22.884 1.00 91.38 100 ASP A CA 1
ATOM 794 C C . ASP A 1 100 ? 16.877 -1.124 -22.912 1.00 91.38 100 ASP A C 1
ATOM 796 O O . ASP A 1 100 ? 18.104 -1.154 -23.049 1.00 91.38 100 ASP A O 1
ATOM 800 N N . PHE A 1 101 ? 16.140 -2.232 -22.812 1.00 90.88 101 PHE A N 1
ATOM 801 C CA . PHE A 1 101 ? 16.678 -3.591 -22.821 1.00 90.88 101 PHE A CA 1
ATOM 802 C C . PHE A 1 101 ? 16.536 -4.282 -24.180 1.00 90.88 101 PHE A C 1
ATOM 804 O O . PHE A 1 101 ? 17.030 -5.399 -24.354 1.00 90.88 101 PHE A O 1
ATOM 811 N N . LEU A 1 102 ? 15.877 -3.641 -25.149 1.00 90.00 102 LEU A N 1
ATOM 812 C CA . LEU A 1 102 ? 15.759 -4.183 -26.495 1.00 90.00 102 LEU A CA 1
ATOM 813 C C . LEU A 1 102 ? 17.076 -4.000 -27.268 1.00 90.00 102 LEU A C 1
ATOM 815 O O . LEU A 1 102 ? 17.775 -2.996 -27.087 1.00 90.00 102 LEU A O 1
ATOM 819 N N . PRO A 1 103 ? 17.436 -4.944 -28.161 1.00 87.44 103 PRO A N 1
ATOM 820 C CA . PRO A 1 103 ? 18.574 -4.775 -29.051 1.00 87.44 103 PRO A CA 1
ATOM 821 C C . PRO A 1 103 ? 18.441 -3.474 -29.837 1.00 87.44 103 PRO A C 1
ATOM 823 O O . PRO A 1 103 ? 17.541 -3.305 -30.661 1.00 87.44 103 PRO A O 1
ATOM 826 N N . LYS A 1 104 ? 19.359 -2.541 -29.594 1.00 82.50 104 LYS A N 1
ATOM 827 C CA . LYS A 1 104 ? 19.412 -1.306 -30.366 1.00 82.50 104 LYS A CA 1
ATOM 828 C C . LYS A 1 104 ? 19.937 -1.661 -31.748 1.00 82.50 104 LYS A C 1
ATOM 830 O O . LYS A 1 104 ? 21.114 -1.981 -31.915 1.00 82.50 104 LYS A O 1
ATOM 835 N N . HIS A 1 105 ? 19.049 -1.627 -32.737 1.00 75.94 105 HIS A N 1
ATOM 836 C CA . HIS A 1 105 ? 19.437 -1.691 -34.137 1.00 75.94 105 HIS A CA 1
ATOM 837 C C . HIS A 1 105 ? 20.161 -0.398 -34.491 1.00 75.94 105 HIS A C 1
ATOM 839 O O . HIS A 1 105 ? 19.581 0.563 -34.991 1.00 75.94 105 HIS A O 1
ATOM 845 N N . TYR A 1 106 ? 21.458 -0.368 -34.215 1.00 73.56 106 TYR A N 1
ATOM 846 C CA . TYR A 1 106 ? 22.327 0.578 -34.876 1.00 73.56 106 TYR A CA 1
ATOM 847 C C . TYR A 1 106 ? 22.364 0.157 -36.335 1.00 73.56 106 TYR A C 1
ATOM 849 O O . TYR A 1 106 ? 22.733 -0.976 -36.648 1.00 73.56 106 TYR A O 1
ATOM 857 N N . HIS A 1 107 ? 21.961 1.051 -37.235 1.00 66.62 107 HIS A N 1
ATOM 858 C CA . HIS A 1 107 ? 22.307 0.881 -38.633 1.00 66.62 107 HIS A CA 1
ATOM 859 C C . HIS A 1 107 ? 23.832 0.839 -38.686 1.00 66.62 107 HIS A C 1
ATOM 861 O O . HIS A 1 107 ? 24.489 1.876 -38.623 1.00 66.62 107 HIS A O 1
ATOM 867 N N . HIS A 1 108 ? 24.404 -0.363 -38.746 1.00 66.75 108 HIS A N 1
ATOM 868 C CA . HIS A 1 108 ? 25.773 -0.515 -39.185 1.00 66.75 108 HIS A CA 1
ATOM 869 C C . HIS A 1 108 ? 25.757 0.055 -40.595 1.00 66.75 108 HIS A C 1
ATOM 871 O O . HIS A 1 108 ? 25.165 -0.536 -41.503 1.00 66.75 108 HIS A O 1
ATOM 877 N N . ALA A 1 109 ? 26.304 1.260 -40.766 1.00 67.50 109 ALA A N 1
ATOM 878 C CA . ALA A 1 109 ? 26.650 1.713 -42.094 1.00 67.50 109 ALA A CA 1
ATOM 879 C C . ALA A 1 109 ? 27.481 0.568 -42.674 1.00 67.50 109 ALA A C 1
ATOM 881 O O . ALA A 1 109 ? 28.497 0.189 -42.094 1.00 67.50 109 ALA A O 1
ATOM 882 N N . MET A 1 110 ? 26.981 -0.082 -43.726 1.00 71.44 110 MET A N 1
ATOM 883 C CA . MET A 1 110 ? 27.783 -1.074 -44.423 1.00 71.44 110 MET A CA 1
ATOM 884 C C . MET A 1 110 ? 28.906 -0.277 -45.073 1.00 71.44 110 MET A C 1
ATOM 886 O O . MET A 1 110 ? 28.720 0.358 -46.111 1.00 71.44 110 MET A O 1
ATOM 890 N N . GLU A 1 111 ? 30.030 -0.200 -44.384 1.00 76.56 111 GLU A N 1
ATOM 891 C CA . GLU A 1 111 ? 31.227 0.436 -44.887 1.00 76.56 111 GLU A CA 1
ATOM 892 C C . GLU A 1 111 ? 32.020 -0.617 -45.647 1.00 76.56 111 GLU A C 1
ATOM 894 O O . GLU A 1 111 ? 32.212 -1.745 -45.193 1.00 76.56 111 GLU A O 1
ATOM 899 N N . GLN A 1 112 ? 32.443 -0.260 -46.849 1.00 82.25 112 GLN A N 1
ATOM 900 C CA . GLN A 1 112 ? 33.337 -1.084 -47.627 1.00 82.25 112 GLN A CA 1
ATOM 901 C C . GLN A 1 112 ? 34.767 -0.729 -47.233 1.00 82.25 112 GLN A C 1
ATOM 903 O O . GLN A 1 112 ? 35.201 0.418 -47.374 1.00 82.25 112 GLN A O 1
ATOM 908 N N . MET A 1 113 ? 35.501 -1.729 -46.756 1.00 89.19 113 MET A N 1
ATOM 909 C CA . MET A 1 113 ? 36.950 -1.653 -46.666 1.00 89.19 113 MET A CA 1
ATOM 910 C C . MET A 1 113 ? 37.527 -1.830 -48.070 1.00 89.19 113 MET A C 1
ATOM 912 O O . MET A 1 113 ? 37.259 -2.830 -48.737 1.00 89.19 113 MET A O 1
ATOM 916 N N . ILE A 1 114 ? 38.295 -0.845 -48.524 1.00 85.88 114 ILE A N 1
ATOM 917 C CA . ILE A 1 114 ? 38.959 -0.848 -49.825 1.00 85.88 114 ILE A CA 1
ATOM 918 C C . ILE A 1 114 ? 40.455 -0.728 -49.585 1.00 85.88 114 ILE A C 1
ATOM 920 O O . ILE A 1 114 ? 40.921 0.169 -48.880 1.00 85.88 114 ILE A O 1
ATOM 924 N N . ILE A 1 115 ? 41.188 -1.654 -50.189 1.00 90.06 115 ILE A N 1
ATOM 925 C CA . ILE A 1 115 ? 42.641 -1.623 -50.260 1.00 90.06 115 ILE A CA 1
ATOM 926 C C . ILE A 1 115 ? 42.986 -0.881 -51.548 1.00 90.06 115 ILE A C 1
ATOM 928 O O . ILE A 1 115 ? 42.561 -1.288 -52.633 1.00 90.06 115 ILE A O 1
ATOM 932 N N . GLU A 1 116 ? 43.679 0.247 -51.426 1.00 88.75 116 GLU A N 1
ATOM 933 C CA . GLU A 1 116 ? 44.094 1.028 -52.585 1.00 88.75 116 GLU A CA 1
ATOM 934 C C . GLU A 1 116 ? 45.136 0.240 -53.393 1.00 88.75 116 GLU A C 1
ATOM 936 O O . GLU A 1 116 ? 46.048 -0.349 -52.809 1.00 88.75 116 GLU A O 1
ATOM 941 N N . PRO A 1 117 ? 45.006 0.185 -54.729 1.00 89.06 117 PRO A N 1
ATOM 942 C CA . PRO A 1 117 ? 45.915 -0.595 -55.552 1.00 89.06 117 PRO A CA 1
ATOM 943 C C . PRO A 1 117 ? 47.314 0.035 -55.554 1.00 89.06 117 PRO A C 1
ATOM 945 O O . PRO A 1 117 ? 47.486 1.169 -55.993 1.00 89.06 117 PRO A O 1
ATOM 948 N N . ASP A 1 118 ? 48.311 -0.734 -55.119 1.00 91.88 118 ASP A N 1
ATOM 949 C CA . ASP A 1 118 ? 49.739 -0.423 -55.246 1.00 91.88 118 ASP A CA 1
ATOM 950 C C . ASP A 1 118 ? 50.498 -1.699 -55.641 1.00 91.88 118 ASP A C 1
ATOM 952 O O . ASP A 1 118 ? 50.109 -2.814 -55.267 1.00 91.88 118 ASP A O 1
ATOM 956 N N . ASN A 1 119 ? 51.570 -1.529 -56.413 1.00 92.50 119 ASN A N 1
ATOM 957 C CA . ASN A 1 119 ? 52.440 -2.613 -56.864 1.00 92.50 119 ASN A CA 1
ATOM 958 C C . ASN A 1 119 ? 53.320 -3.174 -55.727 1.00 92.50 119 ASN A C 1
ATOM 960 O O . ASN A 1 119 ? 53.829 -4.287 -55.851 1.00 92.50 119 ASN A O 1
ATOM 964 N N . ASP A 1 120 ? 53.501 -2.430 -54.632 1.00 91.19 120 ASP A N 1
ATOM 965 C CA . ASP A 1 120 ? 54.120 -2.886 -53.386 1.00 91.19 120 ASP A CA 1
ATOM 966 C C . ASP A 1 120 ? 53.076 -2.892 -52.262 1.00 91.19 120 ASP A C 1
ATOM 968 O O . ASP A 1 120 ? 52.524 -1.858 -51.890 1.00 91.19 120 ASP A O 1
ATOM 972 N N . ILE A 1 121 ? 52.834 -4.062 -51.664 1.00 89.44 121 ILE A N 1
ATOM 973 C CA . ILE A 1 121 ? 51.843 -4.224 -50.591 1.00 89.44 121 ILE A CA 1
ATOM 974 C C . ILE A 1 121 ? 52.129 -3.347 -49.362 1.00 89.44 121 ILE A C 1
ATOM 976 O O . ILE A 1 121 ? 51.211 -2.999 -48.628 1.00 89.44 121 ILE A O 1
ATOM 980 N N . ARG A 1 122 ? 53.389 -2.948 -49.143 1.00 91.38 122 ARG A N 1
ATOM 981 C CA . ARG A 1 122 ? 53.782 -2.069 -48.027 1.00 91.38 122 ARG A CA 1
ATOM 982 C C . ARG A 1 122 ? 53.328 -0.622 -48.213 1.00 91.38 122 ARG A C 1
ATOM 984 O O . ARG A 1 122 ? 53.293 0.118 -47.235 1.00 91.38 122 ARG A O 1
ATOM 991 N N . ASN A 1 123 ? 52.990 -0.242 -49.443 1.00 91.06 123 ASN A N 1
ATOM 992 C CA . ASN A 1 123 ? 52.547 1.100 -49.806 1.00 91.06 123 ASN A CA 1
ATOM 993 C C . ASN A 1 123 ? 51.037 1.163 -50.094 1.00 91.06 123 ASN A C 1
ATOM 995 O O . ASN A 1 123 ? 50.521 2.240 -50.381 1.00 91.06 123 ASN A O 1
ATOM 999 N N . GLN A 1 124 ? 50.313 0.041 -49.996 1.00 91.19 124 GLN A N 1
ATOM 1000 C CA . GLN A 1 124 ? 48.860 0.031 -50.167 1.00 91.19 124 GLN A CA 1
ATOM 1001 C C . GLN A 1 124 ? 48.174 0.775 -49.016 1.00 91.19 124 GLN A C 1
ATOM 1003 O O . GLN A 1 124 ? 48.368 0.463 -47.839 1.00 91.19 124 GLN A O 1
ATOM 1008 N N . GLY A 1 125 ? 47.339 1.756 -49.361 1.00 89.56 125 GLY A N 1
ATOM 1009 C CA . GLY A 1 125 ? 46.484 2.465 -48.414 1.00 89.56 125 GLY A CA 1
ATOM 1010 C C . GLY A 1 125 ? 45.253 1.643 -48.033 1.00 89.56 125 GLY A C 1
ATOM 1011 O O . GLY A 1 125 ? 44.695 0.917 -48.855 1.00 89.56 125 GLY A O 1
ATOM 1012 N N . LEU A 1 126 ? 44.788 1.785 -46.790 1.00 92.56 126 LEU A N 1
ATOM 1013 C CA . LEU A 1 126 ? 43.505 1.239 -46.351 1.00 92.56 126 LEU A CA 1
ATOM 1014 C C . LEU A 1 126 ? 42.493 2.370 -46.198 1.00 92.56 126 LEU A C 1
ATOM 1016 O O . LEU A 1 126 ? 42.727 3.320 -45.449 1.00 92.56 126 LEU A O 1
ATOM 1020 N N . ARG A 1 127 ? 41.347 2.259 -46.871 1.00 88.19 127 ARG A N 1
ATOM 1021 C CA . ARG A 1 127 ? 40.247 3.218 -46.737 1.00 88.19 127 ARG A CA 1
ATOM 1022 C C . ARG A 1 127 ? 38.951 2.522 -46.390 1.00 88.19 127 ARG A C 1
ATOM 1024 O O . ARG A 1 127 ? 38.646 1.444 -46.888 1.00 88.19 127 ARG A O 1
ATOM 1031 N N . ILE A 1 128 ? 38.170 3.194 -45.559 1.00 87.44 128 ILE A N 1
ATOM 1032 C CA . ILE A 1 128 ? 36.816 2.800 -45.200 1.00 87.44 128 ILE A CA 1
ATOM 1033 C C . ILE A 1 128 ? 35.875 3.795 -45.883 1.00 87.44 128 ILE A C 1
ATOM 1035 O O . ILE A 1 128 ? 35.981 5.001 -45.661 1.00 87.44 128 ILE A O 1
ATOM 1039 N N . MET A 1 129 ? 35.019 3.318 -46.787 1.00 81.31 129 MET A N 1
ATOM 1040 C CA . MET A 1 129 ? 34.077 4.160 -47.534 1.00 81.31 129 MET A CA 1
ATOM 1041 C C . MET A 1 129 ? 32.641 3.677 -47.330 1.00 81.31 129 MET A C 1
ATOM 1043 O O . MET A 1 129 ? 32.384 2.477 -47.308 1.00 81.31 129 MET A O 1
ATOM 1047 N N . LYS A 1 130 ? 31.676 4.599 -47.221 1.00 80.44 130 LYS A N 1
ATOM 1048 C CA . LYS A 1 130 ? 30.249 4.249 -47.147 1.00 80.44 130 LYS A CA 1
ATOM 1049 C C . LYS A 1 130 ? 29.817 3.557 -48.446 1.00 80.44 130 LYS A C 1
ATOM 1051 O O . LYS A 1 130 ? 30.085 4.073 -49.532 1.00 80.44 130 LYS A O 1
ATOM 1056 N N . ASN A 1 131 ? 29.137 2.414 -48.349 1.00 71.62 131 ASN A N 1
ATOM 1057 C CA . ASN A 1 131 ? 28.605 1.736 -49.528 1.00 71.62 131 ASN A CA 1
ATOM 1058 C C . ASN A 1 131 ? 27.535 2.612 -50.207 1.00 71.62 131 ASN A C 1
ATOM 1060 O O . ASN A 1 131 ? 26.632 3.124 -49.549 1.00 71.62 131 ASN A O 1
ATOM 1064 N N . LYS A 1 132 ? 27.645 2.798 -51.527 1.00 66.75 132 LYS A N 1
ATOM 1065 C CA . LYS A 1 132 ? 26.761 3.674 -52.319 1.00 66.75 132 LYS A CA 1
ATOM 1066 C C . LYS A 1 132 ? 25.377 3.056 -52.575 1.00 66.75 132 LYS A C 1
ATOM 1068 O O . LYS A 1 132 ? 24.496 3.742 -53.080 1.00 66.75 132 LYS A O 1
ATOM 1073 N N . ALA A 1 133 ? 25.211 1.772 -52.251 1.00 63.44 133 ALA A N 1
ATOM 1074 C CA . ALA A 1 133 ? 23.976 1.009 -52.422 1.00 63.44 133 ALA A CA 1
ATOM 1075 C C . ALA A 1 133 ? 22.991 1.104 -51.235 1.00 63.44 133 ALA A C 1
ATOM 1077 O O . ALA A 1 133 ? 21.927 0.495 -51.314 1.00 63.44 133 ALA A O 1
ATOM 1078 N N . ASN A 1 134 ? 23.331 1.854 -50.175 1.00 56.81 134 ASN A N 1
ATOM 1079 C CA . ASN A 1 134 ? 22.486 2.090 -48.995 1.00 56.81 134 ASN A CA 1
ATOM 1080 C C . ASN A 1 134 ? 22.145 3.572 -48.809 1.00 56.81 134 ASN A C 1
ATOM 1082 O O . ASN A 1 134 ? 23.082 4.408 -48.832 1.00 56.81 134 ASN A O 1
#

Organism: NCBI:txid222440

pLDDT: mean 85.38, std 12.73, range [40.53, 97.88]

Secondary structure (DSSP, 8-state):
----------PPPPHHHHHHHHHHHHHHHHHHHHHHHHHHHHHHHHS---GGGS--SSS-----S----SS----S----TT--TTEEEPTTS-EEEGGGGS--------EEEEEPP-SSGGG--EEEEE-TT-

Sequence (134 aa):
MEQAEPISDLEDPSEEELQQMKSEYEKMKKQQQEIESLQKFQFFKKSQVDLSRFVTRDTAQTITGTKTFTQPIVANSFIKTDGTQNQILLANGGTSDVDDFLPKHYHHAMEQMIIEPDNDIRNQGLRIMKNKAN

Radius of gyration: 49.58 Å; chains: 1; bounding box: 108×51×128 Å

Foldseek 3Di:
DDDDDPPPDPDDDDPVRVVVVVVVVVVVVVVVVVVVVVVVVVVVVVVPDPCLQDDDDPDDDDDDDDDDDPDDDDDPDDDDVPDDPQWDQDPVRDIDGVVVVDPPPDPPQPWDWDFADDPDSVPTDTDTHRDPVD